Protein AF-A0A2Z6SEM1-F1 (afdb_monomer)

Organism: NCBI:txid94130

Sequence (175 aa):
MFIEGQRKVTKSDFLYKFFRPRLNLTTYKDVDKWICGCTYYLTSRFNICKHLIHQKSPVETKFFENLKRNHEPPFLTNIESSIPTHFNQLTQQFNSQSLESNNSESLHDELIETTTKALMLLQEKKSAGNNQWVNGVKKNFEPIIKMAKEVETYQRRKTIPFTWKDHTNNTMFLP

Secondary structure (DSSP, 8-state):
----------TT-S--------------EETTTTEE-SHHHHH-TTS--HHHHHHS----HHHHHTEEE-SSSSSEEEGGG----STTSSTTSS------SSHHHHHHHHHHHHHHHHHHHHHHHHHTT-HHHHHHHHHHHHHHHHHHHHHHHHHT-SS--SSGGG--TTTTT--

Radius of gyration: 28.58 Å; Cα contacts (8 Å, |Δi|>4): 76; chains: 1; bounding box: 40×82×78 Å

Foldseek 3Di:
DDDDPDPPPDPPPPDPPVPPPPPPPPWDDDLVQLATNDPCLVVDPVSHDPVSVVVPPDDDPVQVVQWDQDPDPVRTDGPVPPPDPDPPPVVVPPPDDPPPDPVVVVVVVVVVVVVVVVVVVVVVCVVVVVVVVVVVCVVVCVVVVVLVVLCVVQVPDPDHDPDPVPDDPSRNPPD

Structure (mmCIF, N/CA/C/O backbone):
data_AF-A0A2Z6SEM1-F1
#
_entry.id   AF-A0A2Z6SEM1-F1
#
loop_
_atom_site.group_PDB
_atom_site.id
_atom_site.type_symbol
_atom_site.label_atom_id
_atom_site.label_alt_id
_atom_site.label_comp_id
_atom_site.label_asym_id
_atom_site.label_entity_id
_atom_site.label_seq_id
_atom_site.pdbx_PDB_ins_code
_atom_site.Cartn_x
_atom_site.Cartn_y
_atom_site.Cartn_z
_atom_site.occupancy
_atom_site.B_iso_or_equiv
_atom_site.auth_seq_id
_atom_site.auth_comp_id
_atom_site.auth_asym_id
_atom_site.auth_atom_id
_atom_site.pdbx_PDB_model_num
ATOM 1 N N . MET A 1 1 ? 23.086 -53.395 -27.108 1.00 39.66 1 MET A N 1
ATOM 2 C CA . MET A 1 1 ? 22.503 -53.022 -25.804 1.00 39.66 1 MET A CA 1
ATOM 3 C C . MET A 1 1 ? 22.808 -51.551 -25.560 1.00 39.66 1 MET A C 1
ATOM 5 O O . MET A 1 1 ? 23.868 -51.229 -25.052 1.00 39.66 1 MET A O 1
ATOM 9 N N . PHE A 1 2 ? 21.919 -50.669 -26.011 1.00 31.31 2 PHE A N 1
ATOM 10 C CA . PHE A 1 2 ? 21.932 -49.241 -25.695 1.00 31.31 2 PHE A CA 1
ATOM 11 C C . PHE A 1 2 ? 20.480 -48.865 -25.419 1.00 31.31 2 PHE A C 1
ATOM 13 O O . PHE A 1 2 ? 19.610 -49.113 -26.249 1.00 31.31 2 PHE A O 1
ATOM 20 N N . ILE A 1 3 ? 20.220 -48.404 -24.200 1.00 39.22 3 ILE A N 1
ATOM 21 C CA . ILE A 1 3 ? 18.882 -48.102 -23.699 1.00 39.22 3 ILE A CA 1
ATOM 22 C C . ILE A 1 3 ? 18.457 -46.746 -24.264 1.00 39.22 3 ILE A C 1
ATOM 24 O O . ILE A 1 3 ? 19.151 -45.745 -24.089 1.00 39.22 3 ILE A O 1
ATOM 28 N N . GLU A 1 4 ? 17.313 -46.734 -24.945 1.00 36.22 4 GLU A N 1
ATOM 29 C CA . GLU A 1 4 ? 16.630 -45.539 -25.431 1.00 36.22 4 GLU A CA 1
ATOM 30 C C . GLU A 1 4 ? 16.263 -44.612 -24.263 1.00 36.22 4 GLU A C 1
ATOM 32 O O . GLU A 1 4 ? 15.414 -44.918 -23.424 1.00 36.22 4 GLU A O 1
ATOM 37 N N . GLY A 1 5 ? 16.889 -43.436 -24.222 1.00 39.47 5 GLY A N 1
ATOM 38 C CA . GLY A 1 5 ? 16.475 -42.336 -23.360 1.00 39.47 5 GLY A CA 1
ATOM 39 C C . GLY A 1 5 ? 15.203 -41.687 -23.901 1.00 39.47 5 GLY A C 1
ATOM 40 O O . GLY A 1 5 ? 15.261 -40.752 -24.697 1.00 39.47 5 GLY A O 1
ATOM 41 N N . GLN A 1 6 ? 14.048 -42.178 -23.456 1.00 42.03 6 GLN A N 1
ATOM 42 C CA . GLN A 1 6 ? 12.735 -41.582 -23.700 1.00 42.03 6 GLN A CA 1
ATOM 43 C C . GLN A 1 6 ? 12.667 -40.168 -23.094 1.00 42.03 6 GLN A C 1
ATOM 45 O O . GLN A 1 6 ? 12.360 -39.998 -21.912 1.00 42.03 6 GLN A O 1
ATOM 50 N N . ARG A 1 7 ? 12.905 -39.120 -23.896 1.00 46.50 7 ARG A N 1
ATOM 51 C CA . ARG A 1 7 ? 12.430 -37.774 -23.541 1.00 46.50 7 ARG A CA 1
ATOM 52 C C . ARG A 1 7 ? 10.918 -37.765 -23.716 1.00 46.50 7 ARG A C 1
ATOM 54 O O . ARG A 1 7 ? 10.409 -37.646 -24.827 1.00 46.50 7 ARG A O 1
ATOM 61 N N . LYS A 1 8 ? 10.197 -37.905 -22.607 1.00 43.94 8 LYS A N 1
ATOM 62 C CA . LYS A 1 8 ? 8.759 -37.647 -22.557 1.00 43.94 8 LYS A CA 1
ATOM 63 C C . LYS A 1 8 ? 8.534 -36.176 -22.904 1.00 43.94 8 LYS A C 1
ATOM 65 O O . LYS A 1 8 ? 8.818 -35.298 -22.096 1.00 43.94 8 LYS A O 1
ATOM 70 N N . VAL A 1 9 ? 8.041 -35.925 -24.113 1.00 45.72 9 VAL A N 1
ATOM 71 C CA . VAL A 1 9 ? 7.471 -34.636 -24.510 1.00 45.72 9 VAL A CA 1
ATOM 72 C C . VAL A 1 9 ? 6.246 -34.411 -23.625 1.00 45.72 9 VAL A C 1
ATOM 74 O O . VAL A 1 9 ? 5.217 -35.072 -23.778 1.00 45.72 9 VAL A O 1
ATOM 77 N N . THR A 1 10 ? 6.364 -33.536 -22.631 1.00 42.69 10 THR A N 1
ATOM 78 C CA . THR A 1 10 ? 5.212 -33.088 -21.851 1.00 42.69 10 THR A CA 1
ATOM 79 C C . THR A 1 10 ? 4.350 -32.192 -22.734 1.00 42.69 10 THR A C 1
ATOM 81 O O . THR A 1 10 ? 4.856 -31.321 -23.433 1.00 42.69 10 THR A O 1
ATOM 84 N N . LYS A 1 11 ? 3.030 -32.404 -22.701 1.00 41.91 11 LYS A N 1
ATOM 85 C CA . LYS A 1 11 ? 1.986 -31.724 -23.495 1.00 41.91 11 LYS A CA 1
ATOM 86 C C . LYS A 1 11 ? 1.868 -30.196 -23.273 1.00 41.91 11 LYS A C 1
ATOM 88 O O . LYS A 1 11 ? 0.807 -29.637 -23.524 1.00 41.91 11 LYS A O 1
ATOM 93 N N . SER A 1 12 ? 2.907 -29.507 -22.804 1.00 42.41 12 SER A N 1
ATOM 94 C CA . SER A 1 12 ? 2.960 -28.039 -22.726 1.00 42.41 12 SER A CA 1
ATOM 95 C C . SER A 1 12 ? 3.297 -27.378 -24.064 1.00 42.41 12 SER A C 1
ATOM 97 O O . SER A 1 12 ? 3.068 -26.183 -24.221 1.00 42.41 12 SER A O 1
ATOM 99 N N . ASP A 1 13 ? 3.784 -28.150 -25.038 1.00 42.84 13 ASP A N 1
ATOM 100 C CA . ASP A 1 13 ? 4.168 -27.634 -26.360 1.00 42.84 13 ASP A CA 1
ATOM 101 C C . ASP A 1 13 ? 2.986 -27.543 -27.340 1.00 42.84 13 ASP A C 1
ATOM 103 O O . ASP A 1 13 ? 3.122 -27.065 -28.468 1.00 42.84 13 ASP A O 1
ATOM 107 N N . PHE A 1 14 ? 1.781 -27.921 -26.899 1.00 42.38 14 PHE A N 1
ATOM 108 C CA . PHE A 1 14 ? 0.554 -27.631 -27.632 1.00 42.38 14 PHE A CA 1
ATOM 109 C C . PHE A 1 14 ? 0.092 -26.199 -27.359 1.00 42.38 14 PHE A C 1
ATOM 111 O O . PHE A 1 14 ? -0.843 -25.936 -26.613 1.00 42.38 14 PHE A O 1
ATOM 118 N N . LEU A 1 15 ? 0.756 -25.286 -28.068 1.00 43.91 15 LEU A N 1
ATOM 119 C CA . LEU A 1 15 ? 0.147 -24.123 -28.698 1.00 43.91 15 LEU A CA 1
ATOM 120 C C . LEU A 1 15 ? -0.694 -23.243 -27.762 1.00 43.91 15 LEU A C 1
ATOM 122 O O . LEU A 1 15 ? -1.927 -23.281 -27.787 1.00 43.91 15 LEU A O 1
ATOM 126 N N . TYR A 1 16 ? -0.036 -22.276 -27.119 1.00 41.59 16 TYR A N 1
ATOM 127 C CA . TYR A 1 16 ? -0.653 -20.965 -26.923 1.00 41.59 16 TYR A CA 1
ATOM 128 C C . TYR A 1 16 ? -0.924 -20.351 -28.306 1.00 41.59 16 TYR A C 1
ATOM 130 O O . TYR A 1 16 ? -0.225 -19.457 -28.784 1.00 41.59 16 TYR A O 1
ATOM 138 N N . LYS A 1 17 ? -1.970 -20.841 -28.981 1.00 40.62 17 LYS A N 1
ATOM 139 C CA . LYS A 1 17 ? -2.714 -20.062 -29.959 1.00 40.62 17 LYS A CA 1
ATOM 140 C C . LYS A 1 17 ? -3.282 -18.906 -29.158 1.00 40.62 17 LYS A C 1
ATOM 142 O O . LYS A 1 17 ? -4.365 -19.006 -28.593 1.00 40.62 17 LYS A O 1
ATOM 147 N N . PHE A 1 18 ? -2.517 -17.820 -29.080 1.00 40.50 18 PHE A N 1
ATOM 148 C CA . PHE A 1 18 ? -3.063 -16.513 -28.777 1.00 40.50 18 PHE A CA 1
ATOM 149 C C . PHE A 1 18 ? -4.253 -16.340 -29.713 1.00 40.50 18 PHE A C 1
ATOM 151 O O . PHE A 1 18 ? -4.082 -16.086 -30.909 1.00 40.50 18 PHE A O 1
ATOM 158 N N . PHE A 1 19 ? -5.453 -16.535 -29.179 1.00 38.34 19 PHE A N 1
ATOM 159 C CA . PHE A 1 19 ? -6.683 -16.085 -29.790 1.00 38.34 19 PHE A CA 1
ATOM 160 C C . PHE A 1 19 ? -6.566 -14.563 -29.780 1.00 38.34 19 PHE A C 1
ATOM 162 O O . PHE A 1 19 ? -6.952 -13.896 -28.828 1.00 38.34 19 PHE A O 1
ATOM 169 N N . ARG A 1 20 ? -5.859 -14.012 -30.772 1.00 51.59 20 ARG A N 1
ATOM 170 C CA . ARG A 1 20 ? -5.710 -12.573 -30.918 1.00 51.59 20 ARG A CA 1
ATOM 171 C C . ARG A 1 20 ? -7.068 -12.089 -31.387 1.00 51.59 20 ARG A C 1
ATOM 173 O O . ARG A 1 20 ? -7.472 -12.482 -32.486 1.00 51.59 20 ARG A O 1
ATOM 180 N N . PRO A 1 21 ? -7.767 -11.254 -30.609 1.00 40.97 21 PRO A N 1
ATOM 181 C CA . PRO A 1 21 ? -8.940 -10.589 -31.128 1.00 40.97 21 PRO A CA 1
ATOM 182 C C . PRO A 1 21 ? -8.510 -9.886 -32.418 1.00 40.97 21 PRO A C 1
ATOM 184 O O . PRO A 1 21 ? -7.569 -9.084 -32.407 1.00 40.97 21 PRO A O 1
ATOM 187 N N . ARG A 1 22 ? -9.151 -10.205 -33.547 1.00 49.19 22 ARG A N 1
ATOM 188 C CA . ARG A 1 22 ? -9.134 -9.318 -34.712 1.00 49.19 22 ARG A CA 1
ATOM 189 C C . ARG A 1 22 ? -9.943 -8.091 -34.312 1.00 49.19 22 ARG A C 1
ATOM 191 O O . ARG A 1 22 ? -11.094 -7.937 -34.699 1.00 49.19 22 ARG A O 1
ATOM 198 N N . LEU A 1 23 ? -9.350 -7.249 -33.472 1.00 46.03 23 LEU A N 1
ATOM 199 C CA . LEU A 1 23 ? -9.851 -5.918 -33.197 1.00 46.03 23 LEU A CA 1
ATOM 200 C C . LEU A 1 23 ? -9.568 -5.124 -34.467 1.00 46.03 23 LEU A C 1
ATOM 202 O O . LEU A 1 23 ? -8.549 -4.450 -34.592 1.00 46.03 23 LEU A O 1
ATOM 206 N N . ASN A 1 24 ? -10.495 -5.234 -35.416 1.00 49.50 24 ASN A N 1
ATOM 207 C CA . ASN A 1 24 ? -10.766 -4.206 -36.410 1.00 49.50 24 ASN A CA 1
ATOM 208 C C . ASN A 1 24 ? -11.336 -2.971 -35.690 1.00 49.50 24 ASN A C 1
ATOM 210 O O . ASN A 1 24 ? -12.398 -2.473 -36.043 1.00 49.50 24 ASN A O 1
ATOM 214 N N . LEU A 1 25 ? -10.658 -2.491 -34.644 1.00 49.88 25 LEU A N 1
ATOM 215 C CA . LEU A 1 25 ? -10.823 -1.110 -34.249 1.00 49.88 25 LEU A CA 1
ATOM 216 C C . LEU A 1 25 ? -9.963 -0.326 -35.218 1.00 49.88 25 LEU A C 1
ATOM 218 O O . LEU A 1 25 ? -8.786 -0.629 -35.417 1.00 49.88 25 LEU A O 1
ATOM 222 N N . THR A 1 26 ? -10.579 0.657 -35.845 1.00 53.47 26 THR A N 1
ATOM 223 C CA . THR A 1 26 ? -9.938 1.774 -36.524 1.00 53.47 26 THR A CA 1
ATOM 224 C C . THR A 1 26 ? -8.986 2.464 -35.550 1.00 53.47 26 THR A C 1
ATOM 226 O O . THR A 1 26 ? -9.298 3.481 -34.942 1.00 53.47 26 THR A O 1
ATOM 229 N N . THR A 1 27 ? -7.818 1.864 -35.338 1.00 59.94 27 THR A N 1
ATOM 230 C CA . THR A 1 27 ? -6.734 2.459 -34.571 1.00 59.94 27 THR A CA 1
ATOM 231 C C . THR A 1 27 ? -6.277 3.669 -35.364 1.00 59.94 27 THR A C 1
ATOM 233 O O . THR A 1 27 ? -5.936 3.510 -36.538 1.00 59.94 27 THR A O 1
ATOM 236 N N . TYR A 1 28 ? -6.263 4.842 -34.740 1.00 72.00 28 TYR A N 1
ATOM 237 C CA . TYR A 1 28 ? -5.589 6.027 -35.263 1.00 72.00 28 TYR A CA 1
ATOM 238 C C . TYR A 1 28 ? -4.173 5.653 -35.736 1.00 72.00 28 TYR A C 1
ATOM 240 O O . TYR A 1 28 ? -3.445 4.942 -35.033 1.00 72.00 28 TYR A O 1
ATOM 248 N N . LYS A 1 29 ? -3.814 6.056 -36.957 1.00 73.81 29 LYS A N 1
ATOM 249 C CA . LYS A 1 29 ? -2.513 5.784 -37.580 1.00 73.81 29 LYS A CA 1
ATOM 250 C C . LYS A 1 29 ? -2.032 7.059 -38.252 1.00 73.81 29 LYS A C 1
ATOM 252 O O . LYS A 1 29 ? -2.716 7.572 -39.129 1.00 73.81 29 LYS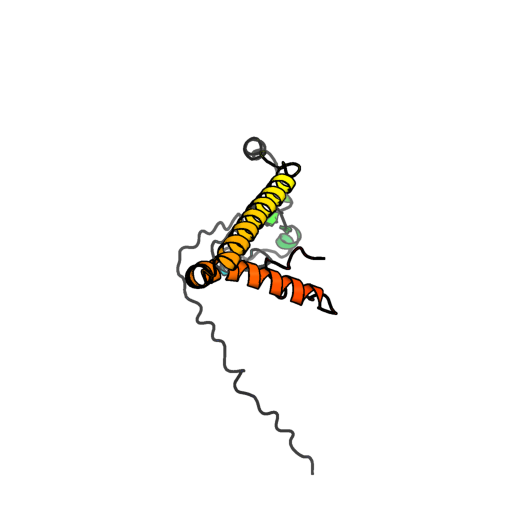 A O 1
ATOM 257 N N . ASP A 1 30 ? -0.857 7.520 -37.857 1.00 76.50 30 ASP A N 1
ATOM 258 C CA . ASP A 1 30 ? -0.127 8.596 -38.517 1.00 76.50 30 ASP A CA 1
ATOM 259 C C . ASP A 1 30 ? 1.179 7.976 -39.037 1.00 76.50 30 ASP A C 1
ATOM 261 O O . ASP A 1 30 ? 2.102 7.679 -38.272 1.00 76.50 30 ASP A O 1
ATOM 265 N N . VAL A 1 31 ? 1.192 7.644 -40.332 1.00 74.50 31 VAL A N 1
ATOM 266 C CA . VAL A 1 31 ? 2.301 6.929 -40.989 1.00 74.50 31 VAL A CA 1
ATOM 267 C C . VAL A 1 31 ? 3.529 7.832 -41.114 1.00 74.50 31 VAL A C 1
ATOM 269 O O . VAL A 1 31 ? 4.662 7.346 -41.031 1.00 74.50 31 VAL A O 1
ATOM 272 N N . ASP A 1 32 ? 3.319 9.139 -41.250 1.00 73.00 32 ASP A N 1
ATOM 273 C CA . ASP A 1 32 ? 4.389 10.125 -41.366 1.00 73.00 32 ASP A CA 1
ATOM 274 C C . ASP A 1 32 ? 5.111 10.280 -40.029 1.00 73.00 32 ASP A C 1
ATOM 276 O O . ASP A 1 32 ? 6.341 10.208 -39.980 1.00 73.00 32 ASP A O 1
ATOM 280 N N . LYS A 1 33 ? 4.352 10.332 -38.929 1.00 73.62 33 LYS A N 1
ATOM 281 C CA . LYS A 1 33 ? 4.896 10.428 -37.565 1.00 73.62 33 LYS A CA 1
ATOM 282 C C . LYS A 1 33 ? 5.241 9.088 -36.914 1.00 73.62 33 LYS A C 1
ATOM 284 O O . LYS A 1 33 ? 5.683 9.077 -35.769 1.00 73.62 33 LYS A O 1
ATOM 289 N N . TRP A 1 34 ? 5.047 7.963 -37.610 1.00 75.69 34 TRP A N 1
ATOM 290 C CA . TRP A 1 34 ? 5.238 6.610 -37.065 1.00 75.69 34 TRP A CA 1
ATOM 291 C C . TRP A 1 34 ? 4.432 6.353 -35.780 1.00 75.69 34 TRP A C 1
ATOM 293 O O . TRP A 1 34 ? 4.933 5.766 -34.821 1.00 75.69 34 TRP A O 1
ATOM 303 N N . ILE A 1 35 ? 3.166 6.776 -35.748 1.00 80.06 35 ILE A N 1
ATOM 304 C CA . ILE A 1 35 ? 2.277 6.591 -34.594 1.00 80.06 35 ILE A CA 1
ATOM 305 C C . ILE A 1 35 ? 1.158 5.624 -34.959 1.00 80.06 35 ILE A C 1
ATOM 307 O O . ILE A 1 35 ? 0.484 5.777 -35.976 1.00 80.06 35 ILE A O 1
ATOM 311 N N . CYS A 1 36 ? 0.931 4.617 -34.116 1.00 82.19 36 CYS A N 1
ATOM 312 C CA . CYS A 1 36 ? -0.181 3.690 -34.285 1.00 82.19 36 CYS A CA 1
ATOM 313 C C . CYS A 1 36 ? -0.878 3.423 -32.952 1.00 82.19 36 CYS A C 1
ATOM 315 O O . CYS A 1 36 ? -0.260 2.972 -32.001 1.00 82.19 36 CYS A O 1
ATOM 317 N N . GLY A 1 37 ? -2.196 3.595 -32.894 1.00 78.00 37 GLY A N 1
ATOM 318 C CA . GLY A 1 37 ? -3.001 3.286 -31.709 1.00 78.00 37 GLY A CA 1
ATOM 319 C C . GLY A 1 37 ? -3.245 1.791 -31.471 1.00 78.00 37 GLY A C 1
ATOM 320 O O . GLY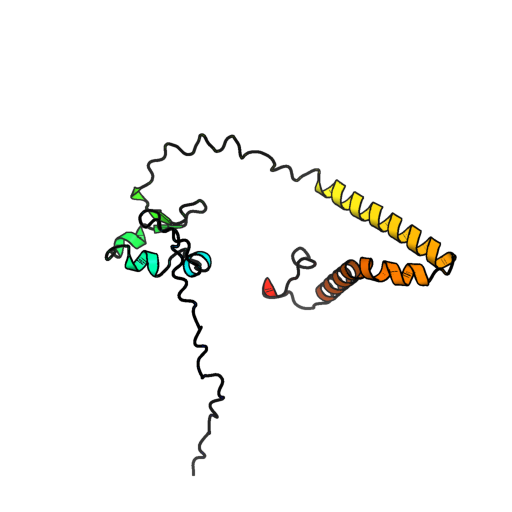 A 1 37 ? -4.232 1.437 -30.833 1.00 78.00 37 GLY A O 1
ATOM 321 N N . CYS A 1 38 ? -2.436 0.885 -32.035 1.00 80.44 38 CYS A N 1
ATOM 322 C CA . CYS A 1 38 ? -2.634 -0.549 -31.827 1.00 80.44 38 CYS A CA 1
ATOM 323 C C . CYS A 1 38 ? -1.971 -1.023 -30.532 1.00 80.44 38 CYS A C 1
ATOM 325 O O . CYS A 1 38 ? -0.914 -0.538 -30.139 1.00 80.44 38 CYS A O 1
ATOM 327 N N . THR A 1 39 ? -2.556 -2.042 -29.903 1.00 77.81 39 THR A N 1
ATOM 328 C CA . THR A 1 39 ? -2.016 -2.639 -28.671 1.00 77.81 39 THR A CA 1
ATOM 329 C C . THR A 1 39 ? -0.554 -3.046 -28.821 1.00 77.81 39 THR A C 1
ATOM 331 O O . THR A 1 39 ? 0.247 -2.797 -27.931 1.00 77.81 39 THR A O 1
ATOM 334 N N . TYR A 1 40 ? -0.177 -3.585 -29.985 1.00 79.75 40 TYR A N 1
ATOM 335 C CA . TYR A 1 40 ? 1.206 -3.971 -30.256 1.00 79.75 40 TYR A CA 1
ATOM 336 C C . TYR A 1 40 ? 2.173 -2.780 -30.248 1.00 79.75 40 TYR A C 1
ATOM 338 O O . TYR A 1 40 ? 3.288 -2.923 -29.762 1.00 79.75 40 TYR A O 1
ATOM 346 N N . TYR A 1 41 ? 1.758 -1.620 -30.765 1.00 82.19 41 TYR A N 1
ATOM 347 C CA . TYR A 1 41 ? 2.563 -0.398 -30.748 1.00 82.19 41 TYR A CA 1
ATOM 348 C C . TYR A 1 41 ? 2.821 0.059 -29.311 1.00 82.19 41 TYR A C 1
ATOM 350 O O . TYR A 1 41 ? 3.973 0.263 -28.950 1.00 82.19 41 TYR A O 1
ATOM 358 N N . LEU A 1 42 ? 1.772 0.099 -28.482 1.00 76.06 42 LEU A N 1
ATOM 359 C CA . LEU A 1 42 ? 1.856 0.506 -27.073 1.00 76.06 42 LEU A CA 1
ATOM 360 C C . LEU A 1 42 ? 2.719 -0.440 -26.225 1.00 76.06 42 LEU A C 1
ATOM 362 O O . LEU A 1 42 ? 3.370 -0.009 -25.281 1.00 76.06 42 LEU A O 1
ATOM 366 N N . THR A 1 43 ? 2.741 -1.732 -26.560 1.00 75.81 43 THR A N 1
ATOM 367 C CA . THR A 1 43 ? 3.573 -2.730 -25.863 1.00 75.81 43 THR A CA 1
ATOM 368 C C . THR A 1 43 ? 4.988 -2.871 -26.434 1.00 75.81 43 THR A C 1
ATOM 370 O O . THR A 1 43 ? 5.807 -3.599 -25.876 1.00 75.81 43 THR A O 1
ATOM 373 N N . SER A 1 44 ? 5.290 -2.244 -27.574 1.00 78.50 44 SER A N 1
ATOM 374 C CA . SER A 1 44 ? 6.570 -2.414 -28.267 1.00 78.50 44 SER A CA 1
ATOM 375 C C . SER A 1 44 ? 7.635 -1.499 -27.670 1.00 78.50 44 SER A C 1
ATOM 377 O O . SER A 1 44 ? 7.498 -0.283 -27.705 1.00 78.50 44 SER A O 1
ATOM 379 N N . ARG A 1 45 ? 8.771 -2.062 -27.228 1.00 73.56 45 ARG A N 1
ATOM 380 C CA . ARG A 1 45 ? 9.946 -1.288 -26.756 1.00 73.56 45 ARG A CA 1
ATOM 381 C C . ARG A 1 45 ? 10.453 -0.262 -27.782 1.00 73.56 45 ARG A C 1
ATOM 383 O O . ARG A 1 45 ? 11.190 0.658 -27.426 1.00 73.56 45 ARG A O 1
ATOM 390 N N . PHE A 1 46 ? 10.142 -0.472 -29.056 1.00 71.44 46 PHE A N 1
ATOM 391 C CA . PHE A 1 46 ? 10.613 0.357 -30.159 1.00 71.44 46 PHE A CA 1
ATOM 392 C C . PHE A 1 46 ? 9.527 1.272 -30.723 1.00 71.44 46 PHE A C 1
ATOM 394 O O . PHE A 1 46 ? 9.822 1.983 -31.673 1.00 71.44 46 PHE A O 1
ATOM 401 N N . ASN A 1 47 ? 8.301 1.260 -30.178 1.00 78.38 47 ASN A N 1
ATOM 402 C CA . ASN A 1 47 ? 7.166 2.011 -30.726 1.00 78.38 47 ASN A CA 1
ATOM 403 C C . ASN A 1 47 ? 6.986 1.756 -32.239 1.00 78.38 47 ASN A C 1
ATOM 405 O O . ASN A 1 47 ? 6.752 2.660 -33.029 1.00 78.38 47 ASN A O 1
ATOM 409 N N . ILE A 1 48 ? 7.145 0.496 -32.661 1.00 78.75 48 ILE A N 1
ATOM 410 C CA . ILE A 1 48 ? 6.957 0.044 -34.048 1.00 78.75 48 ILE A CA 1
ATOM 411 C C . ILE A 1 48 ? 5.993 -1.139 -34.033 1.00 78.75 48 ILE A C 1
ATOM 413 O O . ILE A 1 48 ? 6.080 -2.023 -33.174 1.00 78.75 48 ILE A O 1
ATOM 417 N N . CYS A 1 49 ? 5.078 -1.180 -35.002 1.00 83.38 49 CYS A N 1
ATOM 418 C CA . CYS A 1 49 ? 4.142 -2.280 -35.180 1.00 83.38 49 CYS A CA 1
ATOM 419 C C . CYS A 1 49 ? 4.036 -2.706 -36.644 1.00 83.38 49 CYS A C 1
ATOM 421 O O . CYS A 1 49 ? 4.348 -1.946 -37.560 1.00 83.38 49 CYS A O 1
ATOM 423 N N . LYS A 1 50 ? 3.503 -3.913 -36.872 1.00 81.06 50 LYS A N 1
ATOM 424 C CA . LYS A 1 50 ? 3.274 -4.427 -38.229 1.00 81.06 50 LYS A CA 1
ATOM 425 C C . LYS A 1 50 ? 2.388 -3.513 -39.080 1.00 81.06 50 LYS A C 1
ATOM 427 O O . LYS A 1 50 ? 2.517 -3.532 -40.292 1.00 81.06 50 LYS A O 1
ATOM 432 N N . HIS A 1 51 ? 1.475 -2.747 -38.482 1.00 83.06 51 HIS A N 1
ATOM 433 C CA . HIS A 1 51 ? 0.592 -1.869 -39.252 1.00 83.06 51 HIS A CA 1
ATOM 434 C C . HIS A 1 51 ? 1.361 -0.700 -39.866 1.00 83.06 51 HIS A C 1
ATOM 436 O O . HIS A 1 51 ? 1.109 -0.374 -41.016 1.00 83.06 51 HIS A O 1
ATOM 442 N N . LEU A 1 52 ? 2.322 -0.134 -39.130 1.00 81.25 52 LEU A N 1
ATOM 443 C CA . LEU A 1 52 ? 3.192 0.923 -39.641 1.00 81.25 52 LEU A CA 1
ATOM 444 C C . LEU A 1 52 ? 4.107 0.389 -40.742 1.00 81.25 52 LEU A C 1
ATOM 446 O O . LEU A 1 52 ? 4.190 0.994 -41.801 1.00 81.25 52 LEU A O 1
ATOM 450 N N . ILE A 1 53 ? 4.718 -0.780 -40.525 1.00 78.94 53 ILE A N 1
ATOM 451 C CA . ILE A 1 53 ? 5.647 -1.383 -41.494 1.00 78.94 53 ILE A CA 1
ATOM 452 C C . ILE A 1 53 ? 4.944 -1.756 -42.805 1.00 78.94 53 ILE A C 1
ATOM 454 O O . ILE A 1 53 ? 5.514 -1.557 -43.863 1.00 78.94 53 ILE A O 1
ATOM 458 N N . HIS A 1 54 ? 3.714 -2.279 -42.762 1.00 78.50 54 HIS A N 1
ATOM 459 C CA . HIS A 1 54 ? 2.987 -2.616 -43.995 1.00 78.50 54 HIS A CA 1
ATOM 460 C C . HIS A 1 54 ? 2.492 -1.383 -44.767 1.00 78.50 54 HIS A C 1
ATOM 462 O O . HIS A 1 54 ? 2.202 -1.502 -45.952 1.00 78.50 54 HIS A O 1
ATOM 468 N N . GLN A 1 55 ? 2.323 -0.235 -44.104 1.00 75.88 55 GLN A N 1
ATOM 469 C CA . GLN A 1 55 ? 1.820 0.991 -44.736 1.00 75.88 55 GLN A CA 1
ATOM 470 C C . GLN A 1 55 ? 2.938 1.909 -45.229 1.00 75.88 55 GLN A C 1
ATOM 472 O O . GLN A 1 55 ? 2.760 2.592 -46.232 1.00 75.88 55 GLN A O 1
ATOM 477 N N . LYS A 1 56 ? 4.084 1.927 -44.542 1.00 72.56 56 LYS A N 1
ATOM 478 C CA . LYS A 1 56 ? 5.304 2.558 -45.041 1.00 72.56 56 LYS A CA 1
ATOM 479 C C . LYS A 1 56 ? 5.783 1.683 -46.207 1.00 72.56 56 LYS A C 1
ATOM 481 O O . LYS A 1 56 ? 6.049 0.502 -46.006 1.00 72.56 56 LYS A O 1
ATOM 486 N N . SER A 1 57 ? 5.828 2.219 -47.425 1.00 70.06 57 SER A N 1
ATOM 487 C CA . SER A 1 57 ? 6.433 1.541 -48.584 1.00 70.06 57 SER A CA 1
ATOM 488 C C . SER A 1 57 ? 7.822 0.982 -48.233 1.00 70.06 57 SER A C 1
ATOM 490 O O . SER A 1 57 ? 8.402 1.456 -47.256 1.00 70.06 57 SER A O 1
ATOM 492 N N . PRO A 1 58 ? 8.388 0.024 -48.997 1.00 74.31 58 PRO A N 1
ATOM 493 C CA . PRO A 1 58 ? 9.724 -0.508 -48.731 1.00 74.31 58 PRO A CA 1
ATOM 494 C C . PRO A 1 58 ? 10.708 0.615 -48.397 1.00 74.31 58 PRO A C 1
ATOM 496 O O . PRO A 1 58 ? 10.930 1.520 -49.199 1.00 74.31 58 PRO A O 1
ATOM 499 N N . VAL A 1 59 ? 11.210 0.592 -47.165 1.00 68.88 59 VAL A N 1
ATOM 500 C CA . VAL A 1 59 ? 12.075 1.639 -46.631 1.00 68.88 59 VAL A CA 1
ATOM 501 C C . VAL A 1 59 ? 13.512 1.171 -46.783 1.00 68.88 59 VAL A C 1
ATOM 503 O O . VAL A 1 59 ? 13.855 0.081 -46.322 1.00 68.88 59 VAL A O 1
ATOM 506 N N . GLU A 1 60 ? 14.352 1.983 -47.420 1.00 76.75 60 GLU A N 1
ATOM 507 C CA . GLU A 1 60 ? 15.780 1.689 -47.537 1.00 76.75 60 GLU A CA 1
ATOM 508 C C . GLU A 1 60 ? 16.438 1.572 -46.158 1.00 76.75 60 GLU A C 1
ATOM 510 O O . GLU A 1 60 ? 16.098 2.297 -45.224 1.00 76.75 60 GLU A O 1
ATOM 515 N N . THR A 1 61 ? 17.432 0.693 -46.021 1.00 70.81 61 THR A N 1
ATOM 516 C CA . THR A 1 61 ? 18.129 0.475 -44.742 1.00 70.81 61 THR A CA 1
ATOM 517 C C . THR A 1 61 ? 18.779 1.750 -44.199 1.00 70.81 61 THR A C 1
ATOM 519 O O . THR A 1 61 ? 18.759 1.968 -42.990 1.00 70.81 61 THR A O 1
ATOM 522 N N . LYS A 1 62 ? 19.246 2.635 -45.091 1.00 75.25 62 LYS A N 1
ATOM 523 C CA . LYS A 1 62 ? 19.828 3.949 -44.766 1.00 75.25 62 LYS A CA 1
ATOM 524 C C . LYS A 1 62 ? 18.891 4.847 -43.957 1.00 75.25 62 LYS A C 1
ATOM 526 O O . LYS A 1 62 ? 19.338 5.635 -43.135 1.00 75.25 62 LYS A O 1
ATOM 531 N N . PHE A 1 63 ? 17.578 4.707 -44.133 1.00 73.12 63 PHE A N 1
ATOM 532 C CA . PHE A 1 63 ? 16.601 5.449 -43.337 1.00 73.12 63 PHE A CA 1
ATOM 533 C C . PHE A 1 63 ? 16.703 5.109 -41.844 1.00 73.12 63 PHE A C 1
ATOM 535 O O . PHE A 1 63 ? 16.596 5.993 -40.997 1.00 73.12 63 PHE A O 1
ATOM 542 N N . PHE A 1 64 ? 16.918 3.831 -41.513 1.00 70.69 64 PHE A N 1
ATOM 543 C CA . PHE A 1 64 ? 16.983 3.370 -40.126 1.00 70.69 64 PHE A CA 1
ATOM 544 C C . PHE A 1 64 ? 18.279 3.788 -39.428 1.00 70.69 64 PHE A C 1
ATOM 546 O O . PHE A 1 64 ? 18.291 3.881 -38.204 1.00 70.69 64 PHE A O 1
ATOM 553 N N . GLU A 1 65 ? 19.339 4.082 -40.184 1.00 73.50 65 GLU A N 1
ATOM 554 C CA . GLU A 1 65 ? 20.591 4.636 -39.650 1.00 73.50 65 GLU A CA 1
ATOM 555 C C . GLU A 1 65 ? 20.374 6.043 -39.073 1.00 73.50 65 GLU A C 1
ATOM 557 O O . GLU A 1 65 ? 20.983 6.411 -38.068 1.00 73.50 65 GLU A O 1
ATOM 562 N N . ASN A 1 66 ? 19.433 6.794 -39.653 1.00 70.19 66 ASN A N 1
ATOM 563 C CA . ASN A 1 66 ? 19.105 8.161 -39.256 1.00 70.19 66 ASN A CA 1
ATOM 564 C C . ASN A 1 66 ? 17.995 8.252 -38.197 1.00 70.19 66 ASN A C 1
ATOM 566 O O . ASN A 1 66 ? 17.648 9.356 -37.768 1.00 70.19 66 ASN A O 1
ATOM 570 N N . LEU A 1 67 ? 17.428 7.122 -37.757 1.00 72.62 67 LEU A N 1
ATOM 571 C CA . LEU A 1 67 ? 16.410 7.108 -36.709 1.00 72.62 67 LEU A CA 1
ATOM 572 C C . LEU A 1 67 ? 17.047 7.210 -35.327 1.00 72.62 67 LEU A C 1
ATOM 574 O O . LEU A 1 67 ? 17.774 6.318 -34.885 1.00 72.62 67 LEU A O 1
ATOM 578 N N . LYS A 1 68 ? 16.687 8.260 -34.589 1.00 70.94 68 LYS A N 1
ATOM 579 C CA . LYS A 1 68 ? 17.025 8.388 -33.169 1.00 70.94 68 LYS A CA 1
ATOM 580 C C . LYS A 1 68 ? 15.777 8.317 -32.301 1.00 70.94 68 LYS A C 1
ATOM 582 O O . LYS A 1 68 ? 14.678 8.682 -32.715 1.00 70.94 68 LYS A O 1
ATOM 587 N N . ARG A 1 69 ? 15.964 7.816 -31.077 1.00 68.44 69 ARG A N 1
ATOM 588 C CA . ARG A 1 69 ? 14.930 7.846 -30.041 1.00 68.44 69 ARG A CA 1
ATOM 589 C C . ARG A 1 69 ? 14.819 9.268 -29.515 1.00 68.44 69 ARG A C 1
ATOM 591 O O . ARG A 1 69 ? 15.819 9.825 -29.072 1.00 68.44 69 ARG A O 1
ATOM 598 N N . ASN A 1 70 ? 13.614 9.811 -29.542 1.00 71.94 70 ASN A N 1
ATOM 599 C CA . ASN A 1 70 ? 13.286 11.051 -28.861 1.00 71.94 70 ASN A CA 1
ATOM 600 C C . ASN A 1 70 ? 12.631 10.729 -27.511 1.00 71.94 70 ASN A C 1
ATOM 602 O O . ASN A 1 70 ? 11.890 9.750 -27.393 1.00 71.94 70 ASN A O 1
ATOM 606 N N . HIS A 1 71 ? 12.918 11.538 -26.494 1.00 67.50 71 HIS A N 1
ATOM 607 C CA . HIS A 1 71 ? 12.257 11.439 -25.189 1.00 67.50 71 HIS A CA 1
ATOM 608 C C . HIS A 1 71 ? 10.884 12.128 -25.191 1.00 67.50 71 HIS A C 1
ATOM 610 O O . HIS A 1 71 ? 10.065 11.856 -24.317 1.00 67.50 71 HIS A O 1
ATOM 616 N N . GLU A 1 72 ? 10.612 12.943 -26.214 1.00 63.16 72 GLU A N 1
ATOM 617 C CA . GLU A 1 72 ? 9.332 13.605 -26.451 1.00 63.16 72 GLU A CA 1
ATOM 618 C C . GLU A 1 72 ? 8.622 13.029 -27.694 1.00 63.16 72 GLU A C 1
ATOM 620 O O . GLU A 1 72 ? 9.276 12.528 -28.614 1.00 63.16 72 GLU A O 1
ATOM 625 N N . PRO A 1 73 ? 7.281 13.065 -27.765 1.00 57.03 73 PRO A N 1
ATOM 626 C CA . PRO A 1 73 ? 6.556 12.686 -28.975 1.00 57.03 73 PRO A CA 1
ATOM 627 C C . PRO A 1 73 ? 6.873 13.633 -30.159 1.00 57.03 73 PRO A C 1
ATOM 629 O O . PRO A 1 73 ? 6.859 14.845 -29.964 1.00 57.03 73 PRO A O 1
ATOM 632 N N . PRO A 1 74 ? 7.072 13.134 -31.399 1.00 62.62 74 PRO A N 1
ATOM 633 C CA . PRO A 1 74 ? 7.145 11.726 -31.784 1.00 62.62 74 PRO A CA 1
ATOM 634 C C . PRO A 1 74 ? 8.465 11.079 -31.337 1.00 62.62 74 PRO A C 1
ATOM 636 O O . PRO A 1 74 ? 9.547 11.622 -31.542 1.00 62.62 74 PRO A O 1
ATOM 639 N N . PHE A 1 75 ? 8.365 9.868 -30.777 1.00 65.62 75 PHE A N 1
ATOM 640 C CA . PHE A 1 75 ? 9.485 9.130 -30.168 1.00 65.62 75 PHE A CA 1
ATOM 641 C C . PHE A 1 75 ? 10.566 8.660 -31.158 1.00 65.62 75 PHE A C 1
ATOM 643 O O . PHE A 1 75 ? 11.586 8.112 -30.736 1.00 65.62 75 PHE A O 1
ATOM 650 N N . LEU A 1 76 ? 10.337 8.834 -32.461 1.00 69.38 76 LEU A N 1
ATOM 651 C CA . LEU A 1 76 ? 11.286 8.564 -33.535 1.00 69.38 76 LEU A CA 1
ATOM 652 C C . LEU A 1 76 ? 11.430 9.836 -34.368 1.00 69.38 76 LEU A C 1
ATOM 654 O O . LEU A 1 76 ? 10.454 10.298 -34.957 1.00 69.38 76 LEU A O 1
ATOM 658 N N . THR A 1 77 ? 12.640 10.383 -34.429 1.00 67.00 77 THR A N 1
ATOM 659 C CA . THR A 1 77 ? 12.959 11.552 -35.256 1.00 67.00 77 THR A CA 1
ATOM 660 C C . THR A 1 77 ? 14.008 11.186 -36.298 1.00 67.00 77 THR A C 1
ATOM 662 O O . THR A 1 77 ? 14.912 10.387 -36.038 1.00 67.00 77 THR A O 1
ATOM 665 N N . ASN A 1 78 ? 13.859 11.752 -37.499 1.00 65.31 78 ASN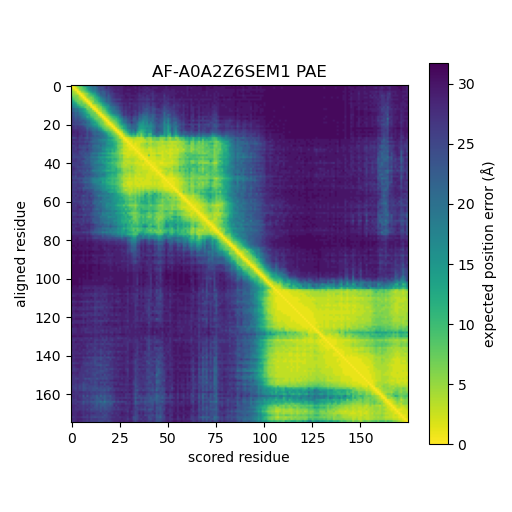 A N 1
ATOM 666 C CA . ASN A 1 78 ? 14.885 11.710 -38.535 1.00 65.31 78 ASN A CA 1
ATOM 667 C C . ASN A 1 78 ? 15.766 12.957 -38.386 1.00 65.31 78 ASN A C 1
ATOM 669 O O . ASN A 1 78 ? 15.245 14.069 -38.252 1.00 65.31 78 ASN A O 1
ATOM 673 N N . ILE A 1 79 ? 17.083 12.762 -38.423 1.00 57.09 79 ILE A N 1
ATOM 674 C CA . ILE A 1 79 ? 18.105 13.809 -38.284 1.00 57.09 79 ILE A CA 1
ATOM 675 C C . ILE A 1 79 ? 17.886 14.951 -39.296 1.00 57.09 79 ILE A C 1
ATOM 677 O O . ILE A 1 79 ? 18.153 16.102 -38.975 1.00 57.09 79 ILE A O 1
ATOM 681 N N . GLU A 1 80 ? 17.322 14.674 -40.475 1.00 53.56 80 GLU A N 1
ATOM 682 C CA . GLU A 1 80 ? 17.100 15.685 -41.525 1.00 53.56 80 GLU A CA 1
ATOM 683 C C . GLU A 1 80 ? 15.877 16.595 -41.295 1.00 53.56 80 GLU A C 1
ATOM 685 O O . GLU A 1 80 ? 15.721 17.608 -41.970 1.00 53.56 80 GLU A O 1
ATOM 690 N N . SER A 1 81 ? 15.007 16.270 -40.333 1.00 50.50 81 SER A N 1
ATOM 691 C CA . SER A 1 81 ? 13.758 17.013 -40.075 1.00 50.50 81 SER A CA 1
ATOM 692 C C . SER A 1 81 ? 13.844 18.029 -38.930 1.00 50.50 81 SER A C 1
ATOM 694 O O . SER A 1 81 ? 12.835 18.631 -38.561 1.00 50.50 81 SER A O 1
ATOM 696 N N . SER A 1 82 ? 15.033 18.266 -38.367 1.00 45.53 82 SER A N 1
ATOM 697 C CA . SER A 1 82 ? 15.221 19.318 -37.366 1.00 45.53 82 SER A CA 1
ATOM 698 C C . SER A 1 82 ? 15.304 20.700 -38.027 1.00 45.53 82 SER A C 1
ATOM 700 O O . SER A 1 82 ? 16.385 21.270 -38.160 1.00 45.53 82 SER A O 1
ATOM 702 N N . ILE A 1 83 ? 14.154 21.259 -38.407 1.00 41.16 83 ILE A N 1
ATOM 703 C CA . ILE A 1 83 ? 13.972 22.714 -38.459 1.00 41.16 83 ILE A CA 1
ATOM 704 C C . ILE A 1 83 ? 13.098 23.085 -37.247 1.00 41.16 83 ILE A C 1
ATOM 706 O O . ILE A 1 83 ? 11.931 22.692 -37.200 1.00 41.16 83 ILE A O 1
ATOM 710 N N . PRO A 1 84 ? 13.641 23.780 -36.232 1.00 47.94 84 PRO A N 1
ATOM 711 C CA . PRO A 1 84 ? 12.933 24.049 -34.987 1.00 47.94 84 PRO A CA 1
ATOM 712 C C . PRO A 1 84 ? 12.299 25.442 -35.001 1.00 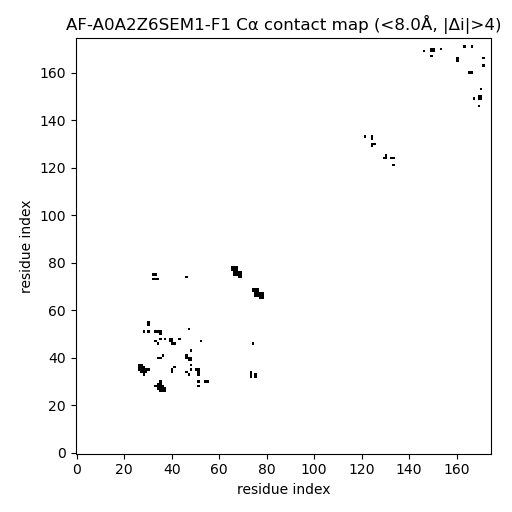47.94 84 PRO A C 1
ATOM 714 O O . PRO A 1 84 ? 12.997 26.413 -34.750 1.00 47.94 84 PRO A O 1
ATOM 717 N N . THR A 1 85 ? 10.986 25.570 -35.210 1.00 45.47 85 THR A N 1
ATOM 718 C CA . THR A 1 85 ? 10.275 26.844 -34.950 1.00 45.47 85 THR A CA 1
ATOM 719 C C . THR A 1 85 ? 8.754 26.662 -34.835 1.00 45.47 85 THR A C 1
ATOM 721 O O . THR A 1 85 ? 8.016 27.119 -35.696 1.00 45.47 85 THR A O 1
ATOM 724 N N . HIS A 1 86 ? 8.253 26.027 -33.762 1.00 37.06 86 HIS A N 1
ATOM 725 C CA . HIS A 1 86 ? 6.950 26.434 -33.175 1.00 37.06 86 HIS A CA 1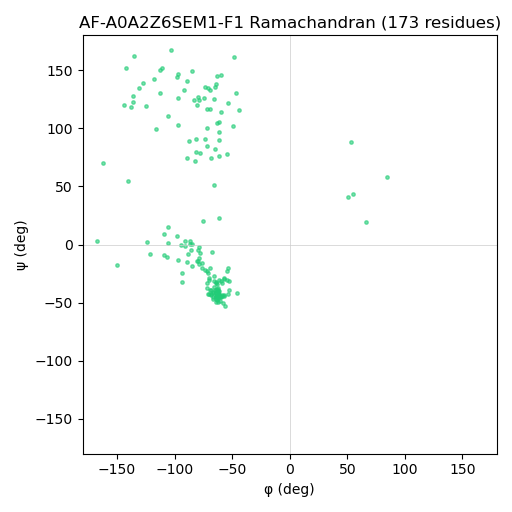
ATOM 726 C C . HIS A 1 86 ? 6.597 25.853 -31.786 1.00 37.06 86 HIS A C 1
ATOM 728 O O . HIS A 1 86 ? 5.509 26.115 -31.279 1.00 37.06 86 HIS A O 1
ATOM 734 N N . PHE A 1 87 ? 7.469 25.079 -31.129 1.00 36.38 87 PHE A N 1
ATOM 735 C CA . PHE A 1 87 ? 7.124 24.453 -29.838 1.00 36.38 87 PHE A CA 1
ATOM 736 C C . PHE A 1 87 ? 7.487 25.277 -28.588 1.00 36.38 87 PHE A C 1
ATOM 738 O O . PHE A 1 87 ? 7.223 24.842 -27.473 1.00 36.38 87 PHE A O 1
ATOM 745 N N . ASN A 1 88 ? 8.022 26.493 -28.750 1.00 39.88 88 ASN A N 1
ATOM 746 C CA . ASN A 1 88 ? 8.425 27.347 -27.622 1.00 39.88 88 ASN A CA 1
ATOM 747 C C . ASN A 1 88 ? 7.300 28.226 -27.041 1.00 39.88 88 ASN A C 1
ATOM 749 O O . ASN A 1 88 ? 7.563 29.014 -26.139 1.00 39.88 88 ASN A O 1
ATOM 753 N N . GLN A 1 89 ? 6.057 28.120 -27.525 1.00 44.66 89 GLN A N 1
ATOM 754 C CA . GLN A 1 89 ? 4.940 28.935 -27.011 1.00 44.66 89 GLN A CA 1
ATOM 755 C C . GLN A 1 89 ? 3.937 28.168 -26.132 1.00 44.66 89 GLN A C 1
ATOM 757 O O . GLN A 1 89 ? 3.141 28.803 -25.450 1.00 44.66 89 GLN A O 1
ATOM 762 N N . LEU A 1 90 ? 3.996 26.831 -26.065 1.00 34.94 90 LEU A N 1
ATOM 763 C CA . LEU A 1 90 ? 3.137 26.039 -25.164 1.00 34.94 90 LEU A CA 1
ATOM 764 C C . LEU A 1 90 ? 3.827 25.651 -23.844 1.00 34.94 90 LEU A C 1
ATOM 766 O O . LEU A 1 90 ? 3.164 25.273 -22.880 1.00 34.94 90 LEU A O 1
ATOM 770 N N . THR A 1 91 ? 5.148 25.808 -23.750 1.00 35.25 91 THR A N 1
ATOM 771 C CA . THR A 1 91 ? 5.947 25.483 -22.556 1.00 35.25 91 THR A CA 1
ATOM 772 C C . THR A 1 91 ? 5.891 26.534 -21.442 1.00 35.25 91 THR A C 1
ATOM 774 O O . THR A 1 91 ? 6.414 26.285 -20.360 1.00 35.25 91 THR A O 1
ATOM 777 N N . GLN A 1 92 ? 5.194 27.664 -21.625 1.00 43.06 92 GLN A N 1
ATOM 778 C CA . GLN A 1 92 ? 4.943 28.619 -20.530 1.00 43.06 92 GLN A CA 1
ATOM 779 C C . GLN A 1 92 ? 3.705 28.294 -19.672 1.00 43.06 92 GLN A C 1
ATOM 781 O O . GLN A 1 92 ? 3.502 28.954 -18.659 1.00 43.06 92 GLN A O 1
ATOM 786 N N . GLN A 1 93 ? 2.910 27.267 -20.004 1.00 38.44 93 GLN A N 1
ATOM 787 C CA . GLN A 1 93 ? 1.738 26.879 -19.194 1.00 38.44 93 GLN A CA 1
ATOM 788 C C . GLN A 1 93 ? 1.881 25.556 -18.425 1.00 38.44 93 GLN A C 1
ATOM 790 O O . GLN A 1 93 ? 1.066 25.287 -17.551 1.00 38.44 93 GLN A O 1
ATOM 795 N N . PHE A 1 94 ? 2.931 24.764 -18.672 1.00 32.38 94 PHE A N 1
ATOM 796 C CA . PHE A 1 94 ? 3.210 23.531 -17.910 1.00 32.38 94 PHE A CA 1
ATOM 797 C C . PHE A 1 94 ? 4.422 23.631 -16.979 1.00 32.38 94 PHE A C 1
ATOM 799 O O . PHE A 1 94 ? 4.818 22.642 -16.369 1.00 32.38 94 PHE A O 1
ATOM 806 N N . ASN A 1 95 ? 4.975 24.832 -16.806 1.00 45.59 95 ASN A N 1
ATOM 807 C CA . ASN A 1 95 ? 5.932 25.106 -15.743 1.00 45.59 95 ASN A CA 1
ATOM 808 C C . ASN A 1 95 ? 5.167 25.552 -14.490 1.00 45.59 95 ASN A C 1
ATOM 810 O O . ASN A 1 95 ? 5.091 26.729 -14.146 1.00 45.59 95 ASN A O 1
ATOM 814 N N . SER A 1 96 ? 4.526 24.596 -13.826 1.00 44.72 96 SER A N 1
ATOM 815 C CA . SER A 1 96 ? 4.043 24.769 -12.460 1.00 44.72 96 SER A CA 1
ATOM 816 C C . SER A 1 96 ? 4.187 23.453 -11.712 1.00 44.72 96 SER A C 1
ATOM 818 O O . SER A 1 96 ? 3.595 22.446 -12.081 1.00 44.72 96 SER A O 1
ATOM 820 N N . GLN A 1 97 ? 4.981 23.538 -10.642 1.00 41.91 97 GLN A N 1
ATOM 821 C CA . GLN A 1 97 ? 5.145 22.580 -9.546 1.00 41.91 97 GLN A CA 1
ATOM 822 C C . GLN A 1 97 ? 6.127 21.420 -9.761 1.00 41.91 97 GLN A C 1
ATOM 824 O O . GLN A 1 97 ? 5.833 20.264 -9.486 1.00 41.91 97 GLN A O 1
ATOM 829 N N . SER A 1 98 ? 7.385 21.765 -10.048 1.00 46.53 98 SER A N 1
ATOM 830 C CA . SER A 1 98 ? 8.479 21.222 -9.233 1.00 46.53 98 SER A CA 1
ATOM 831 C C . SER A 1 98 ? 8.582 22.058 -7.949 1.00 46.53 98 SER A C 1
ATOM 833 O O . SER A 1 98 ? 9.240 23.097 -7.921 1.00 46.53 98 SER A O 1
ATOM 835 N N . LEU A 1 99 ? 7.865 21.649 -6.905 1.00 47.84 99 LEU A N 1
ATOM 836 C CA . LEU A 1 99 ? 7.968 22.204 -5.549 1.00 47.84 99 LEU A CA 1
ATOM 837 C C . LEU A 1 99 ? 7.872 21.052 -4.540 1.00 47.84 99 LEU A C 1
ATOM 839 O O . LEU A 1 99 ? 7.038 21.033 -3.640 1.00 47.84 99 LEU A O 1
ATOM 843 N N . GLU A 1 100 ? 8.737 20.055 -4.712 1.00 48.66 100 GLU A N 1
ATOM 844 C CA . GLU A 1 100 ? 9.032 19.093 -3.654 1.00 48.66 100 GLU A CA 1
ATOM 845 C C . GLU A 1 100 ? 10.163 19.653 -2.792 1.00 48.66 100 GLU A C 1
ATOM 847 O O . GLU A 1 100 ? 11.340 19.440 -3.0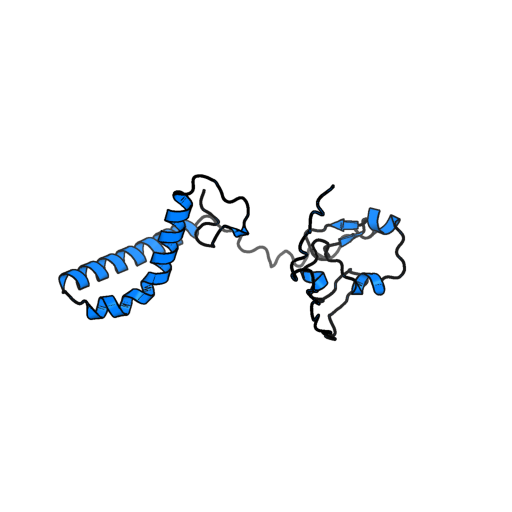64 1.00 48.66 100 GLU A O 1
ATOM 852 N N . SER A 1 101 ? 9.806 20.424 -1.766 1.00 52.22 101 SER A N 1
ATOM 853 C CA . SER A 1 101 ? 10.698 20.571 -0.605 1.00 52.22 101 SER A CA 1
ATOM 854 C C . SER A 1 101 ? 9.979 20.827 0.718 1.00 52.22 101 SER A C 1
ATOM 856 O O . SER A 1 101 ? 10.585 20.605 1.752 1.00 52.22 101 SER A O 1
ATOM 858 N N . ASN A 1 102 ? 8.703 21.241 0.719 1.00 53.41 102 ASN A N 1
ATOM 859 C CA . ASN A 1 102 ? 7.996 21.584 1.967 1.00 53.41 102 ASN A CA 1
ATOM 860 C C . ASN A 1 102 ? 6.717 20.761 2.219 1.00 53.41 102 ASN A C 1
ATOM 862 O O . ASN A 1 102 ? 6.127 20.869 3.287 1.00 53.41 102 ASN A O 1
ATOM 866 N N . ASN A 1 103 ? 6.263 19.953 1.252 1.00 59.00 103 ASN A N 1
ATOM 867 C CA . ASN A 1 103 ? 4.999 19.209 1.363 1.00 59.00 103 ASN A CA 1
ATOM 868 C C . ASN A 1 103 ? 5.182 17.782 1.922 1.00 59.00 103 ASN A C 1
ATOM 870 O O . ASN A 1 103 ? 4.259 17.217 2.497 1.00 59.00 103 ASN A O 1
ATOM 874 N N . SER A 1 104 ? 6.372 17.187 1.779 1.00 61.88 104 SER A N 1
ATOM 875 C CA . SER A 1 104 ? 6.648 15.825 2.260 1.00 61.88 104 SER A CA 1
ATOM 876 C C . SER A 1 104 ? 6.697 15.744 3.786 1.00 61.88 104 SER A C 1
ATOM 878 O O . SER A 1 104 ? 6.122 14.827 4.362 1.00 61.88 104 SER A O 1
ATOM 880 N N . GLU A 1 105 ? 7.334 16.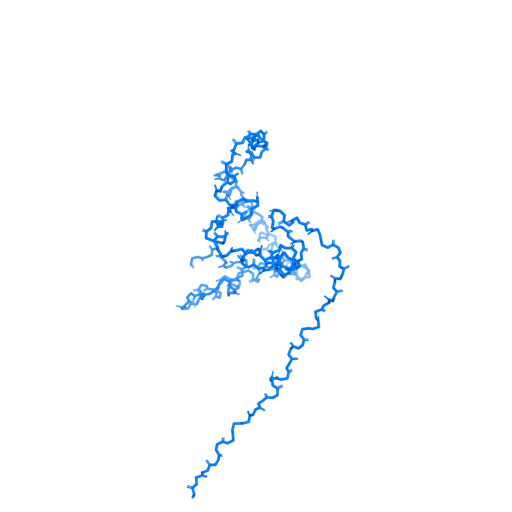717 4.441 1.00 68.56 105 GLU A N 1
ATOM 881 C CA . GLU A 1 105 ? 7.434 16.778 5.906 1.00 68.56 105 GLU A CA 1
ATOM 882 C C . GLU A 1 105 ? 6.045 16.947 6.541 1.00 68.56 105 GLU A C 1
ATOM 884 O O . GLU A 1 105 ? 5.671 16.190 7.432 1.00 68.56 105 GLU A O 1
ATOM 889 N N . SER A 1 106 ? 5.204 17.796 5.940 1.00 81.88 106 SER A N 1
ATOM 890 C CA . SER A 1 106 ? 3.809 17.982 6.354 1.00 81.88 106 SER A CA 1
ATOM 891 C C . SER A 1 106 ? 2.947 16.716 6.223 1.00 81.88 106 SER A C 1
ATOM 893 O O . SER A 1 106 ? 2.087 16.483 7.070 1.00 81.88 106 SER A O 1
ATOM 895 N N . LEU A 1 107 ? 3.142 15.900 5.179 1.00 89.19 107 LEU A N 1
ATOM 896 C CA . LEU A 1 107 ? 2.386 14.651 4.993 1.00 89.19 107 LEU A CA 1
ATOM 897 C C . LEU A 1 107 ? 2.806 13.571 5.994 1.00 89.19 107 LEU A C 1
ATOM 899 O O . LEU A 1 107 ? 1.969 12.802 6.470 1.00 89.19 107 LEU A O 1
ATOM 903 N N . HIS A 1 108 ? 4.100 13.500 6.318 1.00 85.88 108 HIS A N 1
ATOM 904 C CA . HIS A 1 108 ? 4.589 12.587 7.347 1.00 85.88 108 HIS A CA 1
ATOM 905 C C . HIS A 1 108 ? 3.986 12.926 8.712 1.00 85.88 108 HIS A C 1
ATOM 907 O O . HIS A 1 108 ? 3.476 12.025 9.383 1.00 85.88 108 HIS A O 1
ATOM 913 N N . ASP A 1 109 ? 3.969 14.206 9.079 1.00 92.38 109 ASP A N 1
ATOM 914 C CA . ASP A 1 109 ? 3.395 14.667 10.343 1.00 92.38 109 ASP A CA 1
ATOM 915 C C . ASP A 1 109 ? 1.891 14.379 10.438 1.00 92.38 109 ASP A C 1
ATOM 917 O O . ASP A 1 109 ? 1.426 13.869 11.459 1.00 92.38 109 ASP A O 1
ATOM 921 N N . GLU A 1 110 ? 1.131 14.599 9.360 1.00 93.69 110 GLU A N 1
ATOM 922 C CA . GLU A 1 110 ? -0.304 14.288 9.314 1.00 93.69 110 GLU A CA 1
ATOM 923 C C . GLU A 1 110 ? -0.575 12.787 9.536 1.00 93.69 110 GLU A C 1
ATOM 925 O O . GLU A 1 110 ? -1.446 12.394 10.324 1.00 93.69 110 GLU A O 1
ATOM 930 N N . LEU A 1 111 ? 0.192 11.915 8.874 1.00 92.56 111 LEU A N 1
ATOM 931 C CA . LEU A 1 111 ? 0.060 10.465 9.037 1.00 92.56 111 LEU A CA 1
ATOM 932 C C . LEU A 1 111 ? 0.445 10.009 10.452 1.00 92.56 111 LEU A C 1
ATOM 934 O O . LEU A 1 111 ? -0.195 9.112 11.013 1.00 92.56 111 LEU A O 1
ATOM 938 N N . ILE A 1 112 ? 1.451 10.634 11.065 1.00 93.75 112 ILE A N 1
ATOM 939 C CA . ILE A 1 112 ? 1.835 10.366 12.455 1.00 93.75 112 ILE A CA 1
ATOM 940 C C . ILE A 1 112 ? 0.728 10.829 13.411 1.00 93.75 112 ILE A C 1
ATOM 942 O O . ILE A 1 112 ? 0.306 10.069 14.289 1.00 93.75 112 ILE A O 1
ATOM 946 N N . GLU A 1 113 ? 0.198 12.038 13.234 1.00 95.12 113 GLU A N 1
ATOM 947 C CA . GLU A 1 113 ? -0.853 12.592 14.089 1.00 95.12 113 GLU A CA 1
ATOM 948 C C . GLU A 1 113 ? -2.142 11.756 14.017 1.00 95.12 113 GLU A C 1
ATOM 950 O O . GLU A 1 113 ? -2.739 11.396 15.034 1.00 95.12 113 GLU A O 1
ATOM 955 N N . THR A 1 114 ? -2.569 11.377 12.816 1.00 93.88 114 THR A N 1
ATOM 956 C CA . THR A 1 114 ? -3.750 10.520 12.637 1.00 93.88 114 THR A CA 1
ATOM 957 C C . THR A 1 114 ? -3.554 9.139 13.269 1.00 93.88 114 THR A C 1
ATOM 959 O O . THR A 1 114 ? -4.459 8.629 13.939 1.00 93.88 114 THR A O 1
ATOM 962 N N . THR A 1 115 ? -2.358 8.556 13.145 1.00 95.06 115 THR A N 1
ATOM 963 C CA . THR A 1 115 ? -2.034 7.254 13.747 1.00 95.06 115 THR A CA 1
ATOM 964 C C . THR A 1 115 ? -1.989 7.323 15.277 1.00 95.06 115 THR A C 1
ATOM 966 O O . THR A 1 115 ? -2.489 6.416 15.947 1.00 95.06 115 THR A O 1
ATOM 969 N N . THR A 1 116 ? -1.463 8.405 15.859 1.00 96.06 116 THR A N 1
ATOM 970 C CA . THR A 1 116 ? -1.448 8.594 17.322 1.00 96.06 116 THR A CA 1
ATOM 971 C C . THR A 1 116 ? -2.859 8.764 17.888 1.00 96.06 116 THR A C 1
ATOM 973 O O . THR A 1 116 ? -3.195 8.117 18.882 1.00 96.06 116 THR A O 1
ATOM 976 N N . LYS A 1 117 ? -3.737 9.521 17.215 1.00 96.19 117 LYS A N 1
ATOM 977 C CA . LYS A 1 117 ? -5.166 9.613 17.573 1.00 96.19 117 LYS A CA 1
ATOM 978 C C . LYS A 1 117 ? -5.857 8.248 17.527 1.00 96.19 117 LYS A C 1
ATOM 980 O O . LYS A 1 117 ? -6.587 7.891 18.453 1.00 96.19 117 LYS A O 1
ATOM 985 N N 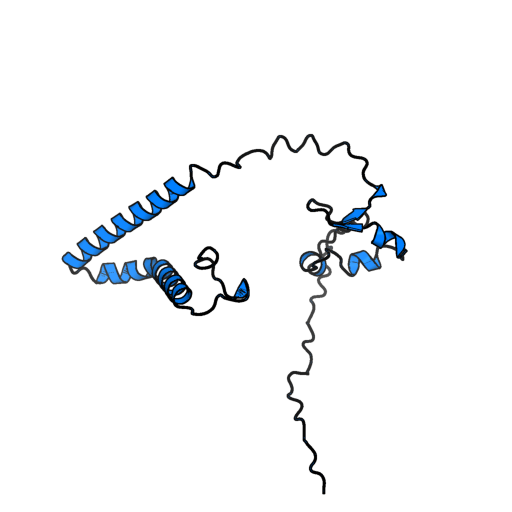. ALA A 1 118 ? -5.606 7.457 16.482 1.00 94.31 118 ALA A N 1
ATOM 986 C CA . ALA A 1 118 ? -6.147 6.102 16.374 1.00 94.31 118 ALA A CA 1
ATOM 987 C C . ALA A 1 118 ? -5.657 5.193 17.517 1.00 94.31 118 ALA A C 1
ATOM 989 O O . ALA A 1 118 ? -6.442 4.424 18.078 1.00 94.31 118 ALA A O 1
ATOM 990 N N . LEU A 1 119 ? -4.385 5.312 17.906 1.00 95.38 119 LEU A N 1
ATOM 991 C CA . LEU A 1 119 ? -3.808 4.583 19.034 1.00 95.38 119 LEU A CA 1
ATOM 992 C C . LEU A 1 119 ? -4.475 4.964 20.363 1.00 95.38 119 LEU A C 1
ATOM 994 O O . LEU A 1 119 ? -4.828 4.069 21.131 1.00 95.38 119 LEU A O 1
ATOM 998 N N . MET A 1 120 ? -4.711 6.256 20.612 1.00 94.88 120 MET A N 1
ATOM 999 C CA . MET A 1 120 ? -5.426 6.718 21.809 1.00 94.88 120 MET A CA 1
ATOM 1000 C C . MET A 1 120 ? -6.842 6.134 21.885 1.00 94.88 120 MET A C 1
ATOM 1002 O O . MET A 1 120 ? -7.238 5.608 22.926 1.00 94.88 120 MET A O 1
ATOM 1006 N N . LEU A 1 121 ? -7.584 6.141 20.772 1.00 94.44 121 LEU A N 1
ATOM 1007 C CA . LEU A 1 121 ? -8.925 5.550 20.702 1.00 94.44 121 LEU A CA 1
ATOM 1008 C C . LEU A 1 121 ? -8.908 4.041 20.983 1.00 94.44 121 LEU A C 1
ATOM 1010 O O . LEU A 1 121 ? -9.755 3.533 21.720 1.00 94.44 121 LEU A O 1
ATOM 1014 N N . LEU A 1 122 ? -7.937 3.310 20.428 1.00 93.69 122 LEU A N 1
ATOM 1015 C CA . LEU A 1 122 ? -7.784 1.877 20.692 1.00 93.69 122 LEU A CA 1
ATOM 1016 C C . LEU A 1 122 ? -7.499 1.599 22.172 1.00 93.69 122 LEU A C 1
ATOM 1018 O O . LEU A 1 122 ? -8.074 0.668 22.737 1.00 93.69 122 LEU A O 1
ATOM 1022 N N . GLN A 1 123 ? -6.644 2.402 22.809 1.00 94.75 123 GLN A N 1
ATOM 1023 C CA . GLN A 1 123 ? -6.349 2.284 24.238 1.00 94.75 123 GLN A CA 1
ATOM 1024 C C . GLN A 1 123 ? -7.583 2.573 25.098 1.00 94.75 123 GLN A C 1
ATOM 1026 O O . GLN A 1 123 ? -7.886 1.796 26.003 1.00 94.75 123 GLN A O 1
ATOM 1031 N N . GLU A 1 124 ? -8.337 3.627 24.781 1.00 94.94 124 GLU A N 1
ATOM 1032 C CA . GLU A 1 124 ? -9.582 3.975 25.471 1.00 94.94 124 GLU A CA 1
ATOM 1033 C C . GLU A 1 124 ? -10.599 2.826 25.396 1.00 94.94 124 GLU A C 1
ATOM 1035 O O . GLU A 1 124 ? -11.123 2.375 26.419 1.00 94.94 124 GLU A O 1
ATOM 1040 N N . LYS A 1 125 ? -10.846 2.286 24.194 1.00 93.06 125 LYS A N 1
ATOM 1041 C CA . LYS A 1 125 ? -11.816 1.194 24.014 1.00 93.06 125 LYS A CA 1
ATOM 1042 C C . LYS A 1 125 ? -11.339 -0.131 24.602 1.00 93.06 125 LYS A C 1
ATOM 1044 O O . LYS A 1 125 ? -12.178 -0.907 25.062 1.00 93.06 125 LYS A O 1
ATOM 1049 N N . LYS A 1 126 ? -10.024 -0.370 24.651 1.00 92.75 126 LYS A N 1
ATOM 1050 C CA . LYS A 1 126 ? -9.430 -1.513 25.357 1.00 92.75 126 LYS A CA 1
ATOM 1051 C C . LYS A 1 126 ? -9.680 -1.422 26.864 1.00 92.75 126 LYS A C 1
ATOM 1053 O O . LYS A 1 126 ? -10.134 -2.403 27.444 1.00 92.75 126 LYS A O 1
ATOM 1058 N N . SER A 1 127 ? -9.447 -0.260 27.477 1.00 92.38 127 SER A N 1
ATOM 1059 C CA . SER A 1 127 ? -9.721 -0.025 28.904 1.00 92.38 127 SER A CA 1
ATOM 1060 C C . SER A 1 127 ? -11.211 -0.131 29.240 1.00 92.38 127 SER A C 1
ATOM 1062 O O . SER A 1 127 ? -11.566 -0.611 30.310 1.00 92.38 127 SER A O 1
ATOM 1064 N N . ALA A 1 128 ? -12.088 0.250 28.306 1.00 92.50 128 ALA A N 1
ATOM 1065 C CA . ALA A 1 128 ? -13.538 0.096 28.436 1.00 92.50 128 ALA A CA 1
ATOM 1066 C C . ALA A 1 128 ? -14.058 -1.330 28.138 1.00 92.50 128 ALA A C 1
ATOM 1068 O O . ALA A 1 128 ? -15.256 -1.574 28.258 1.00 92.50 128 ALA A O 1
ATOM 1069 N N . GLY A 1 129 ? -13.203 -2.265 27.701 1.00 90.69 129 GLY A N 1
ATOM 1070 C CA . GLY A 1 129 ? -13.599 -3.641 27.368 1.00 90.69 129 GLY A CA 1
ATOM 1071 C C . GLY A 1 129 ? -14.528 -3.778 26.149 1.00 90.69 129 GLY A C 1
ATOM 1072 O O . GLY A 1 129 ? -15.195 -4.802 25.995 1.00 90.69 129 GLY A O 1
ATOM 1073 N N . ASN A 1 130 ? -14.597 -2.773 25.266 1.00 92.12 130 ASN A N 1
ATOM 1074 C CA . ASN A 1 130 ? -15.539 -2.749 24.140 1.00 92.12 130 ASN A CA 1
ATOM 1075 C C . ASN A 1 130 ? -15.028 -3.552 22.927 1.00 92.12 130 ASN A C 1
ATOM 1077 O O . ASN A 1 130 ? -14.655 -3.007 21.885 1.00 92.12 130 ASN A O 1
ATOM 1081 N N . ASN A 1 131 ? -15.033 -4.879 23.057 1.00 89.94 131 ASN A N 1
ATOM 1082 C CA . ASN A 1 131 ? -14.551 -5.798 22.019 1.00 89.94 131 ASN A CA 1
ATOM 1083 C C . ASN A 1 131 ? -15.408 -5.784 20.740 1.00 89.94 131 ASN A C 1
ATOM 1085 O O . ASN A 1 131 ? -14.904 -6.063 19.652 1.00 89.94 131 ASN A O 1
ATOM 1089 N N . GLN A 1 132 ? -16.696 -5.441 20.842 1.00 90.81 132 GLN A N 1
ATOM 1090 C CA . GLN A 1 132 ? -17.592 -5.369 19.685 1.00 90.81 132 GLN A CA 1
ATOM 1091 C C . GLN A 1 132 ? -17.184 -4.240 18.734 1.00 90.81 132 GLN A C 1
ATOM 1093 O O . GLN A 1 132 ? -17.149 -4.439 17.519 1.00 90.81 132 GLN A O 1
ATOM 1098 N N . TRP A 1 133 ? -16.806 -3.083 19.284 1.00 92.56 133 TRP A N 1
ATOM 1099 C CA . TRP A 1 133 ? -16.273 -1.982 18.490 1.00 92.56 133 TRP A CA 1
ATOM 1100 C C . TRP A 1 133 ? -14.947 -2.363 17.822 1.00 92.56 133 TRP A C 1
ATOM 1102 O O . TRP A 1 133 ? -14.798 -2.174 16.616 1.00 92.56 133 TRP A O 1
ATOM 1112 N N . VAL A 1 134 ? -14.024 -2.995 18.559 1.00 92.38 134 VAL A N 1
ATOM 1113 C CA . VAL A 1 134 ? -12.730 -3.448 18.008 1.00 92.38 134 VAL A CA 1
ATOM 1114 C C . VAL A 1 134 ? -12.928 -4.400 16.823 1.00 92.38 134 VAL A C 1
ATOM 1116 O O . VAL A 1 134 ? -12.285 -4.237 15.785 1.00 92.38 134 VAL A O 1
ATOM 1119 N N . ASN A 1 135 ? -13.869 -5.344 16.924 1.00 90.62 135 ASN A N 1
ATOM 1120 C CA . ASN A 1 135 ? -14.201 -6.257 15.826 1.00 90.62 135 ASN A CA 1
ATOM 1121 C C . ASN A 1 135 ? -14.762 -5.532 14.592 1.00 90.62 135 ASN A C 1
ATOM 1123 O O . ASN A 1 135 ? -14.488 -5.947 13.465 1.00 90.62 135 ASN A O 1
ATOM 1127 N N . GLY A 1 136 ? -15.513 -4.444 14.790 1.00 91.69 136 GLY A N 1
ATOM 1128 C CA . GLY A 1 136 ? -16.018 -3.606 13.702 1.00 91.69 136 GLY A CA 1
ATOM 1129 C C . GLY A 1 136 ? -14.910 -2.841 12.977 1.00 91.69 136 GLY A C 1
ATOM 1130 O O . GLY A 1 136 ? -14.889 -2.804 11.748 1.00 91.69 136 GLY A O 1
ATOM 1131 N N . VAL A 1 137 ? -13.957 -2.278 13.726 1.00 92.62 137 VAL A N 1
ATOM 1132 C CA . VAL A 1 137 ? -12.898 -1.421 13.164 1.00 92.62 137 VAL A CA 1
ATOM 1133 C C . VAL A 1 137 ? -11.706 -2.224 12.630 1.00 92.62 137 VAL A C 1
ATOM 1135 O O . VAL A 1 137 ? -10.970 -1.723 11.784 1.00 92.62 137 VAL A O 1
ATOM 1138 N N . LYS A 1 138 ? -11.535 -3.495 13.025 1.00 92.75 138 LYS A N 1
ATOM 1139 C CA . LYS A 1 138 ? -10.423 -4.360 12.584 1.00 92.75 138 LYS A CA 1
ATOM 1140 C C . LYS A 1 138 ? -10.164 -4.319 11.071 1.00 92.75 138 LYS A C 1
ATOM 1142 O O . LYS A 1 138 ? -9.013 -4.243 10.655 1.00 92.75 138 LYS A O 1
ATOM 1147 N N . LYS A 1 139 ? -11.219 -4.315 10.248 1.00 92.94 139 LYS A N 1
ATOM 1148 C CA . LYS A 1 139 ? -11.107 -4.295 8.776 1.00 92.94 139 LYS A CA 1
ATOM 1149 C C . LYS A 1 139 ? -10.360 -3.068 8.246 1.00 92.94 139 LYS A C 1
ATOM 1151 O O . LYS A 1 139 ? -9.671 -3.174 7.239 1.00 92.94 139 LYS A O 1
ATOM 1156 N N . ASN A 1 140 ? -10.456 -1.936 8.940 1.00 93.88 140 ASN A N 1
ATOM 1157 C CA . ASN A 1 140 ? -9.787 -0.693 8.555 1.00 93.88 140 ASN A CA 1
ATOM 1158 C C . ASN A 1 140 ? -8.269 -0.777 8.770 1.00 93.88 140 ASN A C 1
ATOM 1160 O O . ASN A 1 140 ? -7.515 -0.084 8.096 1.00 93.88 140 ASN A O 1
ATOM 1164 N N . PHE A 1 141 ? -7.819 -1.645 9.682 1.00 94.62 141 PHE A N 1
ATOM 1165 C CA . PHE A 1 141 ? -6.404 -1.864 9.970 1.00 94.62 141 PHE A CA 1
ATOM 1166 C C . PHE A 1 141 ? -5.766 -2.946 9.089 1.00 94.62 141 PHE A C 1
ATOM 1168 O O . PHE A 1 141 ? -4.543 -2.997 9.017 1.00 94.62 141 PHE A O 1
ATOM 1175 N N . GLU A 1 142 ? -6.541 -3.783 8.389 1.00 94.00 142 GLU A N 1
ATOM 1176 C CA . GLU A 1 142 ? -6.000 -4.844 7.518 1.00 94.00 142 GLU A CA 1
ATOM 1177 C C . GLU A 1 142 ? -4.983 -4.326 6.477 1.00 94.00 142 GLU A C 1
ATOM 1179 O O . GLU A 1 142 ? -3.924 -4.941 6.338 1.00 94.00 142 GLU A O 1
ATOM 1184 N N . PRO A 1 143 ? -5.200 -3.182 5.790 1.00 93.50 143 PRO A N 1
ATOM 1185 C CA . PRO A 1 143 ? -4.194 -2.623 4.885 1.00 93.50 143 PRO A CA 1
ATOM 1186 C C . PRO A 1 143 ? -2.894 -2.224 5.598 1.00 93.50 143 PRO A C 1
ATOM 1188 O O . PRO A 1 143 ? -1.809 -2.476 5.077 1.00 93.50 143 PRO A O 1
ATOM 1191 N N . ILE A 1 144 ? -2.995 -1.655 6.805 1.00 94.06 144 ILE A N 1
ATOM 1192 C CA . ILE A 1 144 ? -1.847 -1.225 7.620 1.00 94.06 144 ILE A CA 1
ATOM 1193 C C . ILE A 1 144 ? -1.067 -2.450 8.114 1.00 94.06 144 ILE A C 1
ATOM 1195 O O . ILE A 1 144 ? 0.157 -2.490 8.018 1.00 94.06 144 ILE A O 1
ATOM 1199 N N . ILE A 1 145 ? -1.776 -3.484 8.577 1.00 94.00 145 ILE A N 1
ATOM 1200 C CA . ILE A 1 145 ? -1.193 -4.767 8.994 1.00 94.00 145 ILE A CA 1
ATOM 1201 C C . ILE A 1 145 ? -0.467 -5.423 7.817 1.00 94.00 145 ILE A C 1
ATOM 1203 O O . ILE A 1 145 ? 0.657 -5.907 7.967 1.00 94.00 145 ILE A O 1
ATOM 1207 N N . LYS A 1 146 ? -1.090 -5.426 6.633 1.00 95.06 146 LYS A N 1
ATOM 1208 C CA . LYS A 1 146 ? -0.486 -5.958 5.411 1.00 95.06 146 LYS A CA 1
ATOM 1209 C C . LYS A 1 146 ? 0.795 -5.205 5.055 1.00 95.06 146 LYS A C 1
ATOM 1211 O O . LYS A 1 146 ? 1.814 -5.854 4.832 1.00 95.06 146 LYS A O 1
ATOM 1216 N N . MET A 1 147 ? 0.752 -3.873 5.051 1.00 95.19 147 MET A N 1
ATOM 1217 C CA . MET A 1 147 ? 1.919 -3.026 4.801 1.00 95.19 147 MET A CA 1
ATOM 1218 C C . MET A 1 147 ? 3.052 -3.352 5.778 1.00 95.19 147 MET A C 1
ATOM 1220 O O . MET A 1 147 ? 4.145 -3.697 5.339 1.00 95.19 147 MET A O 1
ATOM 1224 N N . ALA A 1 148 ? 2.787 -3.339 7.088 1.00 94.62 148 ALA A N 1
ATOM 1225 C CA . ALA A 1 148 ? 3.795 -3.642 8.105 1.00 94.62 148 ALA A CA 1
ATOM 1226 C C . ALA A 1 148 ? 4.430 -5.029 7.897 1.00 94.62 148 ALA A C 1
ATOM 1228 O O . ALA A 1 148 ? 5.652 -5.168 7.908 1.00 94.62 148 ALA A O 1
ATOM 1229 N N . LYS A 1 149 ? 3.614 -6.053 7.615 1.00 94.38 149 LYS A N 1
ATOM 1230 C CA . LYS A 1 149 ? 4.096 -7.417 7.360 1.00 94.38 149 LYS A CA 1
ATOM 1231 C C . LYS A 1 149 ? 4.973 -7.510 6.111 1.00 94.38 149 LYS A C 1
ATOM 1233 O O . LYS A 1 149 ? 5.970 -8.235 6.119 1.00 94.38 149 LYS A O 1
ATOM 1238 N N . GLU A 1 150 ? 4.602 -6.827 5.031 1.00 92.44 150 GLU A N 1
ATOM 1239 C CA . GLU A 1 150 ? 5.383 -6.798 3.790 1.00 92.44 150 GLU A CA 1
ATOM 1240 C C . GLU A 1 150 ? 6.744 -6.129 4.011 1.00 92.44 150 GLU A C 1
ATOM 1242 O O . GLU A 1 150 ? 7.763 -6.693 3.608 1.00 92.44 150 GLU A O 1
ATOM 1247 N N . VAL A 1 151 ? 6.770 -5.001 4.727 1.00 91.44 151 VAL A N 1
ATOM 1248 C CA . VAL A 1 151 ? 7.999 -4.286 5.099 1.00 91.44 151 VAL A CA 1
ATOM 1249 C C . VAL A 1 151 ? 8.900 -5.147 5.987 1.00 91.44 151 VAL A C 1
ATOM 1251 O O . VAL A 1 151 ? 10.073 -5.330 5.668 1.00 91.44 151 VAL A O 1
ATOM 1254 N N . GLU A 1 152 ? 8.366 -5.758 7.049 1.00 92.19 152 GLU A N 1
ATOM 1255 C CA . GLU A 1 152 ? 9.138 -6.660 7.917 1.00 92.19 152 GLU A CA 1
ATOM 1256 C C . GLU A 1 152 ? 9.714 -7.851 7.144 1.00 92.19 152 GLU A C 1
ATOM 1258 O O . GLU A 1 152 ? 10.863 -8.248 7.336 1.00 92.19 152 GLU A O 1
ATOM 1263 N N . THR A 1 153 ? 8.905 -8.450 6.267 1.00 90.62 153 THR A N 1
ATOM 1264 C CA . THR A 1 153 ? 9.336 -9.595 5.459 1.00 90.62 153 THR A CA 1
ATOM 1265 C C . THR A 1 153 ? 10.449 -9.186 4.505 1.00 90.62 153 THR A C 1
ATOM 1267 O O . THR A 1 153 ? 11.380 -9.963 4.312 1.00 90.62 153 THR A O 1
ATOM 1270 N N . TYR A 1 154 ? 10.364 -7.987 3.926 1.00 89.38 154 TYR A N 1
ATOM 1271 C CA . TYR A 1 154 ? 11.390 -7.421 3.058 1.00 89.38 154 TYR A CA 1
ATOM 1272 C C . TYR A 1 154 ? 12.701 -7.178 3.816 1.00 89.38 154 TYR A C 1
ATOM 1274 O O . TYR A 1 154 ? 13.737 -7.681 3.393 1.00 89.38 154 TYR A O 1
ATOM 1282 N N . GLN A 1 155 ? 12.647 -6.521 4.978 1.00 87.06 155 GLN A N 1
ATOM 1283 C CA . GLN A 1 155 ? 13.823 -6.238 5.815 1.00 87.06 155 GLN A CA 1
ATOM 1284 C C . GLN A 1 155 ? 14.542 -7.505 6.304 1.00 87.06 155 GLN A C 1
ATOM 1286 O O . GLN A 1 155 ? 15.754 -7.504 6.491 1.00 87.06 155 GLN A O 1
ATOM 1291 N N . ARG A 1 156 ? 13.811 -8.611 6.503 1.00 88.56 156 ARG A N 1
ATOM 1292 C CA . ARG A 1 156 ? 14.391 -9.908 6.900 1.00 88.56 156 ARG A CA 1
ATOM 1293 C C . ARG A 1 156 ? 15.045 -10.674 5.744 1.00 88.56 156 ARG A C 1
ATOM 1295 O O . ARG A 1 156 ? 15.641 -11.727 5.985 1.00 88.56 156 ARG A O 1
ATOM 1302 N N . ARG A 1 157 ? 14.917 -10.227 4.488 1.00 84.88 157 ARG A N 1
ATOM 1303 C CA . ARG A 1 157 ? 15.527 -10.926 3.348 1.00 84.88 157 ARG A CA 1
ATOM 1304 C C . ARG A 1 157 ? 17.044 -10.796 3.414 1.00 84.88 157 ARG A C 1
ATOM 1306 O O . ARG A 1 157 ? 17.588 -9.713 3.564 1.00 84.88 157 ARG A O 1
ATOM 1313 N N . LYS A 1 158 ? 17.736 -11.920 3.227 1.00 80.19 158 LYS A N 1
ATOM 1314 C CA . LYS A 1 158 ? 19.206 -11.959 3.161 1.00 80.19 158 LYS A CA 1
ATOM 1315 C C . LYS A 1 158 ? 19.749 -11.450 1.816 1.00 80.19 158 LYS A C 1
ATOM 1317 O O . LYS A 1 158 ? 20.920 -11.104 1.716 1.00 80.19 158 LYS A O 1
ATOM 1322 N N . THR A 1 159 ? 18.911 -11.444 0.782 1.00 76.38 159 THR A N 1
ATOM 1323 C CA . THR A 1 159 ? 19.265 -11.082 -0.596 1.00 76.38 159 THR A CA 1
ATOM 1324 C C . THR A 1 159 ? 18.266 -10.078 -1.147 1.00 76.38 159 THR A C 1
ATOM 1326 O O . THR A 1 159 ? 17.056 -10.290 -1.018 1.00 76.38 159 THR A O 1
ATOM 1329 N N . ILE A 1 160 ? 18.768 -9.030 -1.801 1.00 76.81 160 ILE A N 1
ATOM 1330 C CA . ILE A 1 160 ? 17.926 -8.056 -2.496 1.00 76.81 160 ILE A CA 1
ATOM 1331 C C . ILE A 1 160 ? 17.152 -8.724 -3.641 1.00 76.81 160 ILE A C 1
ATOM 1333 O O . ILE A 1 160 ? 17.666 -9.657 -4.271 1.00 76.81 160 ILE A O 1
ATOM 1337 N N . PRO A 1 161 ? 15.913 -8.294 -3.917 1.00 71.94 161 PRO A N 1
ATOM 1338 C CA . PRO A 1 161 ? 15.166 -8.823 -5.043 1.00 71.94 161 PRO A CA 1
ATOM 1339 C C . PRO A 1 161 ? 15.852 -8.438 -6.355 1.00 71.94 161 PRO A C 1
ATOM 1341 O O . PRO A 1 161 ? 16.269 -7.299 -6.548 1.00 71.94 161 PRO A O 1
ATOM 1344 N N . PHE A 1 162 ? 15.969 -9.394 -7.273 1.00 64.75 162 PHE A N 1
ATOM 1345 C CA . PHE A 1 162 ? 16.681 -9.182 -8.534 1.00 64.75 162 PHE A CA 1
ATOM 1346 C C . PHE A 1 162 ? 15.878 -8.350 -9.542 1.00 64.75 162 PHE A C 1
ATOM 1348 O O . PHE A 1 162 ? 16.443 -7.870 -10.525 1.00 64.75 162 PHE A O 1
ATOM 13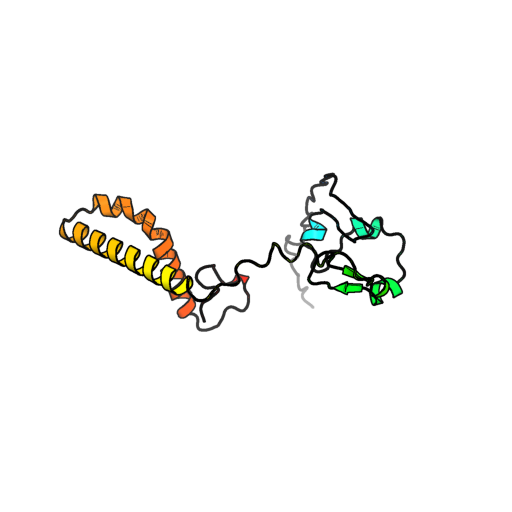55 N N . THR A 1 163 ? 14.563 -8.197 -9.343 1.00 74.12 163 THR A N 1
ATOM 1356 C CA . THR A 1 163 ? 13.697 -7.483 -10.284 1.00 74.12 163 THR A CA 1
ATOM 1357 C C . THR A 1 163 ? 12.622 -6.649 -9.595 1.00 74.12 163 THR A C 1
ATOM 1359 O O . THR A 1 163 ? 12.087 -7.026 -8.557 1.00 74.12 163 THR A O 1
ATOM 1362 N N . TRP A 1 164 ? 12.199 -5.569 -10.261 1.00 68.75 164 TRP A N 1
ATOM 1363 C CA . TRP A 1 164 ? 11.052 -4.739 -9.864 1.00 68.75 164 TRP A CA 1
ATOM 1364 C C . TRP A 1 164 ? 9.746 -5.522 -9.663 1.00 68.75 164 TRP A C 1
ATOM 1366 O O . TRP A 1 164 ? 8.850 -5.046 -8.978 1.00 68.75 164 TRP A O 1
ATOM 1376 N N . LYS A 1 165 ? 9.629 -6.726 -10.241 1.00 70.62 165 LYS A N 1
ATOM 1377 C CA . LYS A 1 165 ? 8.454 -7.598 -10.087 1.00 70.62 165 LYS A CA 1
ATOM 1378 C C . LYS A 1 165 ? 8.321 -8.180 -8.681 1.00 70.62 165 LYS A C 1
ATOM 1380 O O . LYS A 1 165 ? 7.232 -8.598 -8.307 1.00 70.62 165 LYS A O 1
ATOM 1385 N N . ASP A 1 166 ? 9.416 -8.205 -7.930 1.00 73.19 166 ASP A N 1
ATOM 1386 C CA . ASP A 1 166 ? 9.476 -8.769 -6.585 1.00 73.19 166 ASP A CA 1
ATOM 1387 C C . ASP A 1 166 ? 9.261 -7.706 -5.491 1.00 73.19 166 ASP A C 1
ATOM 1389 O O . ASP A 1 166 ? 9.282 -8.036 -4.299 1.00 73.19 166 ASP A O 1
ATOM 1393 N N . HIS A 1 167 ? 9.059 -6.443 -5.892 1.00 79.94 167 HIS A N 1
ATOM 1394 C CA . HIS A 1 167 ? 8.684 -5.341 -5.012 1.00 79.94 167 HIS A CA 1
ATOM 1395 C C . HIS A 1 167 ? 7.170 -5.114 -5.038 1.00 79.94 167 HIS A C 1
ATOM 1397 O O . HIS A 1 167 ? 6.499 -5.273 -6.056 1.00 79.94 167 HIS A O 1
ATOM 1403 N N . THR A 1 168 ? 6.639 -4.700 -3.893 1.00 86.00 168 THR A N 1
ATOM 1404 C CA . THR A 1 168 ? 5.282 -4.161 -3.756 1.00 86.00 168 THR A CA 1
ATOM 1405 C C . THR A 1 168 ? 5.359 -2.640 -3.627 1.00 86.00 168 THR A C 1
ATOM 1407 O O . THR A 1 168 ? 6.433 -2.108 -3.345 1.00 86.00 168 THR A O 1
ATOM 1410 N N . ASN A 1 169 ? 4.231 -1.930 -3.743 1.00 86.19 169 ASN A N 1
ATOM 1411 C CA . ASN A 1 169 ? 4.187 -0.481 -3.488 1.00 86.19 169 ASN A CA 1
ATOM 1412 C C . ASN A 1 169 ? 4.767 -0.108 -2.109 1.00 86.19 169 ASN A C 1
ATOM 1414 O O . ASN A 1 169 ? 5.377 0.944 -1.966 1.00 86.19 169 ASN A O 1
ATOM 1418 N N . ASN A 1 170 ? 4.634 -0.999 -1.121 1.00 87.69 170 ASN A N 1
ATOM 1419 C CA . ASN A 1 170 ? 5.114 -0.797 0.247 1.00 87.69 170 ASN A CA 1
ATOM 1420 C C . ASN A 1 170 ? 6.625 -1.032 0.410 1.00 87.69 170 ASN A C 1
ATOM 1422 O O . ASN A 1 170 ? 7.201 -0.639 1.419 1.00 87.69 170 ASN A O 1
ATOM 1426 N N . THR A 1 171 ? 7.273 -1.700 -0.548 1.00 86.38 171 THR A N 1
ATOM 1427 C CA . THR A 1 171 ? 8.684 -2.117 -0.451 1.00 86.38 171 THR A CA 1
ATOM 1428 C C . THR A 1 171 ? 9.544 -1.609 -1.605 1.00 86.38 171 THR A C 1
ATOM 1430 O O . THR A 1 171 ? 10.712 -1.970 -1.708 1.00 86.38 171 THR A O 1
ATOM 1433 N N . MET A 1 172 ? 8.972 -0.832 -2.525 1.00 84.56 172 MET A N 1
ATOM 1434 C CA . MET A 1 172 ? 9.667 -0.347 -3.721 1.00 84.56 172 MET A CA 1
ATOM 1435 C C . MET A 1 172 ? 10.706 0.730 -3.396 1.00 84.56 172 MET A C 1
ATOM 1437 O O . MET A 1 172 ? 11.739 0.791 -4.051 1.00 84.56 172 MET A O 1
ATOM 1441 N N . PHE A 1 173 ? 10.432 1.544 -2.374 1.00 84.25 173 PHE A N 1
ATOM 1442 C CA . PHE A 1 173 ? 11.277 2.664 -1.947 1.00 84.25 173 PHE A CA 1
ATOM 1443 C C . PHE A 1 173 ? 12.045 2.373 -0.650 1.00 84.25 173 PHE A C 1
ATOM 1445 O O . PHE A 1 173 ? 12.536 3.294 -0.004 1.00 84.25 173 PHE A O 1
ATOM 1452 N N . LEU A 1 174 ? 12.121 1.100 -0.246 1.00 80.56 174 LEU A N 1
ATOM 1453 C CA . LEU A 1 174 ? 12.914 0.682 0.907 1.00 80.56 174 LEU A CA 1
ATOM 1454 C C . LEU A 1 174 ? 14.350 0.339 0.480 1.00 80.56 174 LEU A C 1
ATOM 1456 O O . LEU A 1 174 ? 14.516 -0.276 -0.578 1.00 80.56 174 LEU A O 1
ATOM 1460 N N . PRO A 1 175 ? 15.358 0.714 1.291 1.00 68.50 175 PRO A N 1
ATOM 1461 C CA . PRO A 1 175 ? 16.763 0.417 1.022 1.00 68.50 175 PRO A CA 1
ATOM 1462 C C . PRO A 1 175 ? 17.093 -1.078 1.131 1.00 68.50 175 PRO A C 1
ATOM 1464 O O . PRO A 1 175 ? 16.379 -1.811 1.858 1.00 68.50 175 PRO A O 1
#

Mean predicted aligned error: 20.47 Å

pLDDT: mean 70.95, std 19.61, range [31.31, 96.19]

Solvent-accessible surface area (backbone atoms only — not comparable to full-atom values): 11492 Å² total; per-residue (Å²): 143,80,84,82,82,81,76,77,81,65,85,78,77,70,64,88,70,75,82,66,77,84,68,83,61,88,49,60,69,39,78,89,61,59,43,53,64,42,72,59,22,76,71,31,97,76,52,57,38,72,71,53,59,74,67,48,67,95,72,62,72,71,59,64,75,43,54,41,81,41,96,52,90,57,50,60,42,53,74,89,68,78,74,90,84,79,74,84,75,65,60,77,78,72,76,74,80,93,66,90,81,69,57,65,65,56,52,53,51,51,55,49,51,54,48,51,54,52,49,52,52,53,52,53,37,58,78,68,65,44,59,70,58,51,65,67,51,48,69,77,43,48,63,58,53,50,44,53,50,52,39,54,55,55,73,68,47,92,63,82,73,93,46,80,86,75,44,49,92,76,44,63,87,56,133